Protein AF-A0AAV6BL92-F1 (afdb_monomer_lite)

Structure (mmCIF, N/CA/C/O backbone):
data_AF-A0AAV6BL92-F1
#
_entry.id   AF-A0AAV6BL92-F1
#
loop_
_atom_site.group_PDB
_atom_site.id
_atom_site.type_symbol
_atom_site.label_atom_id
_atom_site.label_alt_id
_atom_site.label_comp_id
_atom_site.label_asym_id
_atom_site.label_entity_id
_atom_site.label_seq_id
_atom_site.pdbx_PDB_ins_code
_atom_site.Cartn_x
_atom_site.Cartn_y
_atom_site.Cartn_z
_atom_site.occupancy
_atom_site.B_iso_or_equiv
_atom_site.auth_seq_id
_atom_site.auth_comp_id
_atom_site.auth_asym_id
_atom_site.auth_atom_id
_atom_site.pdb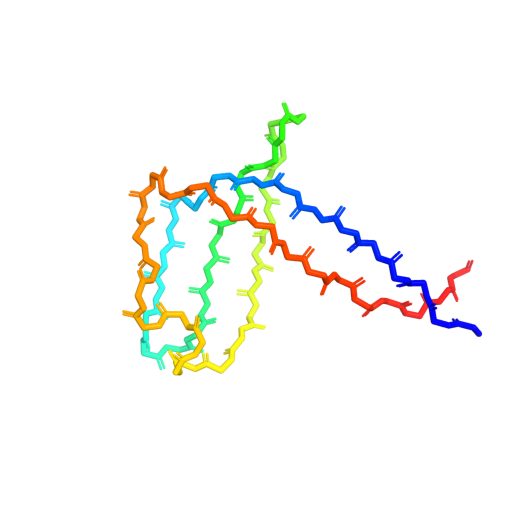x_PDB_model_num
ATOM 1 N N . MET A 1 1 ? -3.279 -9.787 -23.204 1.00 55.38 1 MET A N 1
ATOM 2 C CA . MET A 1 1 ? -2.164 -10.161 -22.303 1.00 55.38 1 MET A CA 1
ATOM 3 C C . MET A 1 1 ? -2.237 -9.255 -21.088 1.00 55.38 1 MET A C 1
ATOM 5 O O . MET A 1 1 ? -2.620 -8.104 -21.248 1.00 55.38 1 MET A O 1
ATOM 9 N N . VAL A 1 2 ? -1.965 -9.755 -19.887 1.00 65.31 2 VAL A N 1
ATOM 10 C CA . VAL A 1 2 ? -1.969 -8.921 -18.678 1.00 65.31 2 VAL A CA 1
ATOM 11 C C . VAL A 1 2 ? -0.517 -8.616 -18.332 1.00 65.31 2 VAL A C 1
ATOM 13 O O . VAL A 1 2 ? 0.289 -9.536 -18.227 1.00 65.31 2 VAL A O 1
ATOM 16 N N . GLY A 1 3 ? -0.163 -7.337 -18.242 1.00 74.62 3 GLY A N 1
ATOM 17 C CA . GLY A 1 3 ? 1.172 -6.909 -17.851 1.00 74.62 3 GLY A CA 1
ATOM 18 C C . GLY A 1 3 ? 1.296 -6.942 -16.334 1.00 74.62 3 GLY A C 1
ATOM 19 O O . GLY A 1 3 ? 0.557 -6.244 -15.639 1.00 74.62 3 GLY A O 1
ATOM 20 N N . GLN A 1 4 ? 2.226 -7.745 -15.823 1.00 81.56 4 GLN A N 1
ATOM 21 C CA . GLN A 1 4 ? 2.605 -7.731 -14.414 1.00 81.56 4 GLN A CA 1
ATOM 22 C C . GLN A 1 4 ? 3.825 -6.830 -14.241 1.00 81.56 4 GLN A C 1
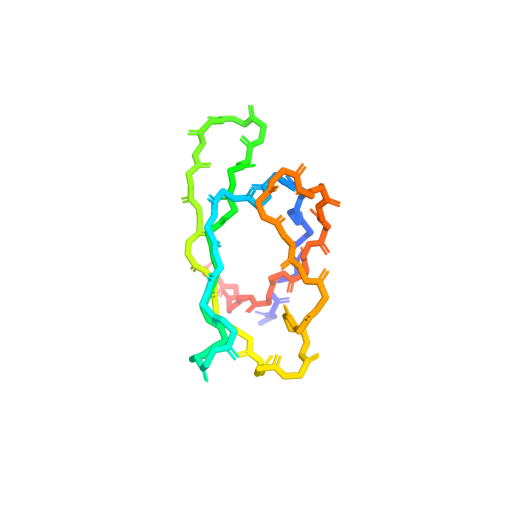ATOM 24 O O . GLN A 1 4 ? 4.815 -6.964 -14.959 1.00 81.56 4 GLN A O 1
ATOM 29 N N . ARG A 1 5 ? 3.748 -5.888 -13.303 1.00 86.12 5 ARG A N 1
ATOM 30 C CA . ARG A 1 5 ? 4.860 -5.008 -12.939 1.00 86.12 5 ARG A CA 1
ATOM 31 C C . ARG A 1 5 ? 5.027 -5.008 -11.432 1.00 86.12 5 ARG A C 1
ATOM 33 O O . ARG A 1 5 ? 4.059 -4.804 -10.707 1.00 86.12 5 ARG A O 1
ATOM 40 N N . MET A 1 6 ? 6.253 -5.222 -10.975 1.00 90.88 6 MET A N 1
ATOM 41 C CA . MET A 1 6 ? 6.606 -5.019 -9.576 1.00 90.88 6 MET A CA 1
ATOM 42 C C . MET A 1 6 ? 7.009 -3.564 -9.370 1.00 90.88 6 MET A C 1
ATOM 44 O O . MET A 1 6 ? 7.769 -3.009 -10.163 1.00 90.88 6 MET A O 1
ATOM 48 N N . VAL A 1 7 ? 6.480 -2.951 -8.319 1.00 91.38 7 VAL A N 1
ATOM 49 C CA . VAL A 1 7 ? 6.819 -1.590 -7.910 1.00 91.38 7 VAL A CA 1
ATOM 50 C C . VAL A 1 7 ? 7.228 -1.637 -6.450 1.00 91.38 7 VAL A C 1
ATOM 52 O O . VAL A 1 7 ? 6.445 -2.048 -5.599 1.00 91.38 7 VAL A O 1
ATOM 55 N N . THR A 1 8 ? 8.453 -1.217 -6.162 1.00 94.94 8 THR A N 1
ATOM 56 C CA . THR A 1 8 ? 8.937 -1.036 -4.792 1.00 94.94 8 THR A CA 1
ATOM 57 C C . THR A 1 8 ? 8.852 0.437 -4.432 1.00 94.94 8 THR A C 1
ATOM 59 O O . THR A 1 8 ? 9.209 1.289 -5.245 1.00 94.94 8 THR A O 1
ATOM 62 N N . GLY A 1 9 ? 8.383 0.749 -3.230 1.00 95.38 9 GLY A N 1
ATOM 63 C CA . GLY A 1 9 ? 8.282 2.122 -2.759 1.00 95.38 9 GLY A CA 1
ATOM 64 C C . GLY A 1 9 ? 8.023 2.212 -1.263 1.00 95.38 9 GLY A C 1
ATOM 65 O O . GLY A 1 9 ? 7.863 1.198 -0.583 1.00 95.38 9 GLY A O 1
ATOM 66 N N . GLN A 1 10 ? 8.000 3.440 -0.761 1.00 97.62 10 GLN A N 1
ATOM 67 C CA . GLN A 1 10 ? 7.743 3.734 0.640 1.00 97.62 10 GLN A CA 1
ATOM 68 C C . GLN A 1 10 ? 6.268 4.066 0.850 1.00 97.62 10 GLN A C 1
ATOM 70 O O . GLN A 1 10 ? 5.715 4.894 0.129 1.00 97.62 10 GLN A O 1
ATOM 75 N N . VAL A 1 11 ? 5.632 3.470 1.851 1.00 97.06 11 VAL A N 1
ATOM 76 C CA . VAL A 1 11 ? 4.281 3.847 2.266 1.00 97.06 11 VAL A CA 1
ATOM 77 C C . VAL A 1 11 ? 4.334 5.245 2.876 1.00 97.06 11 VAL A C 1
ATOM 79 O O . VAL A 1 11 ? 5.089 5.490 3.814 1.00 97.06 11 VAL A O 1
ATOM 82 N N . THR A 1 12 ? 3.545 6.179 2.355 1.00 97.31 12 THR A N 1
ATOM 83 C CA . THR A 1 12 ? 3.453 7.547 2.899 1.00 97.31 12 THR A CA 1
ATOM 84 C C . THR A 1 12 ? 2.157 7.787 3.657 1.00 97.31 12 THR A C 1
ATOM 86 O O . THR A 1 12 ? 2.113 8.640 4.536 1.00 97.31 12 THR A O 1
ATOM 89 N N . GLN A 1 13 ? 1.108 7.033 3.331 1.00 97.19 13 GLN A N 1
ATOM 90 C CA . GLN A 1 13 ? -0.192 7.104 3.985 1.00 97.19 13 GLN A CA 1
ATOM 91 C C . GLN A 1 13 ? -0.897 5.753 3.863 1.00 97.19 13 GLN A C 1
ATOM 93 O O . GLN A 1 13 ? -0.717 5.049 2.871 1.00 97.19 13 GLN A O 1
ATOM 98 N N . VAL A 1 14 ? -1.706 5.401 4.857 1.00 97.25 14 VAL A N 1
ATOM 99 C CA . VAL A 1 14 ? -2.530 4.192 4.861 1.00 97.25 14 VAL A CA 1
ATOM 100 C C . VAL A 1 14 ? -3.840 4.472 5.593 1.00 97.25 14 VAL A C 1
ATOM 102 O O . VAL A 1 14 ? -3.861 5.118 6.638 1.00 97.25 14 VAL A O 1
ATOM 105 N N . ASP A 1 15 ? -4.935 3.989 5.025 1.00 96.62 15 ASP A N 1
ATOM 106 C CA . ASP A 1 15 ? -6.243 3.877 5.651 1.00 96.62 15 ASP A CA 1
ATOM 107 C C . ASP A 1 15 ? -6.586 2.390 5.774 1.00 96.62 15 ASP A C 1
ATOM 109 O O . ASP A 1 15 ? -6.989 1.719 4.818 1.00 96.62 15 ASP A O 1
ATOM 113 N N . HIS A 1 16 ? -6.428 1.875 6.991 1.00 95.31 16 HIS A N 1
ATOM 114 C CA . HIS A 1 16 ? -6.705 0.481 7.324 1.00 95.31 16 HIS A CA 1
ATOM 115 C C . HIS A 1 16 ? -8.193 0.125 7.264 1.00 95.31 16 HIS A C 1
ATOM 117 O O . HIS A 1 16 ? -8.529 -1.052 7.173 1.00 95.31 16 HIS A O 1
ATOM 123 N N . THR A 1 17 ? -9.087 1.116 7.302 1.00 95.25 17 THR A N 1
ATOM 124 C CA . THR A 1 17 ? -10.535 0.891 7.227 1.00 95.25 17 THR A CA 1
ATOM 125 C C . THR A 1 17 ? -10.944 0.592 5.793 1.00 95.25 17 THR A C 1
ATOM 127 O O . THR A 1 17 ? -11.690 -0.352 5.530 1.00 95.25 17 THR A O 1
ATOM 130 N N . THR A 1 18 ? -10.445 1.387 4.845 1.00 94.75 18 THR A N 1
ATOM 131 C CA . THR A 1 18 ? -10.829 1.281 3.429 1.00 94.75 18 THR A CA 1
ATOM 132 C C . THR A 1 18 ? -9.885 0.409 2.602 1.00 94.75 18 THR A C 1
ATOM 134 O O . THR A 1 18 ? -10.252 -0.008 1.496 1.00 94.75 18 THR A O 1
ATOM 137 N N . GLY A 1 19 ? -8.696 0.106 3.132 1.00 95.44 19 GLY A N 1
ATOM 138 C CA . GLY A 1 19 ? -7.654 -0.635 2.428 1.00 95.44 19 GLY A CA 1
ATOM 139 C C . GLY A 1 19 ? -6.870 0.216 1.425 1.00 95.44 19 GLY A C 1
ATOM 140 O O . GLY A 1 19 ? -6.235 -0.337 0.525 1.00 95.44 19 GLY A O 1
ATOM 141 N N . VAL A 1 20 ? -6.959 1.546 1.523 1.00 96.62 20 VAL A N 1
ATOM 142 C CA . VAL A 1 20 ? -6.274 2.487 0.628 1.00 96.62 20 VAL A CA 1
ATOM 143 C C . VAL A 1 20 ? -4.925 2.865 1.221 1.00 96.62 20 VAL A C 1
ATOM 145 O O . VAL A 1 20 ? -4.827 3.156 2.407 1.00 96.62 20 VAL A O 1
ATOM 148 N N . PHE A 1 21 ? -3.876 2.882 0.407 1.00 96.50 21 PHE A N 1
ATOM 149 C CA . PHE A 1 21 ? -2.560 3.349 0.826 1.00 96.50 21 PHE A CA 1
ATOM 150 C C . PHE A 1 21 ? -1.832 4.040 -0.322 1.00 96.50 21 PHE A C 1
ATOM 152 O O . PHE A 1 21 ? -2.042 3.722 -1.493 1.00 96.50 21 PHE A O 1
ATOM 159 N N . THR A 1 22 ? -0.958 4.975 0.030 1.00 97.19 22 THR A N 1
ATOM 160 C CA . THR A 1 22 ? -0.145 5.736 -0.917 1.00 97.19 22 THR A CA 1
ATOM 161 C C . THR A 1 22 ? 1.289 5.241 -0.855 1.00 97.19 22 THR A C 1
ATOM 163 O O . THR A 1 22 ? 1.886 5.152 0.220 1.00 97.19 22 THR A O 1
ATOM 166 N N . LEU A 1 23 ? 1.849 4.939 -2.022 1.00 96.50 23 LEU A N 1
ATOM 167 C CA . LEU A 1 23 ? 3.222 4.491 -2.198 1.00 96.50 23 LEU A CA 1
ATOM 168 C C . LEU A 1 23 ? 4.037 5.574 -2.909 1.00 96.50 23 LEU A C 1
ATOM 170 O O . LEU A 1 23 ? 3.699 5.962 -4.024 1.00 96.50 23 LEU A O 1
ATOM 174 N N . LYS A 1 24 ? 5.139 6.026 -2.313 1.00 96.75 24 LYS A N 1
ATOM 175 C CA . LYS A 1 24 ? 6.150 6.855 -2.973 1.00 96.75 24 LYS A CA 1
ATOM 176 C C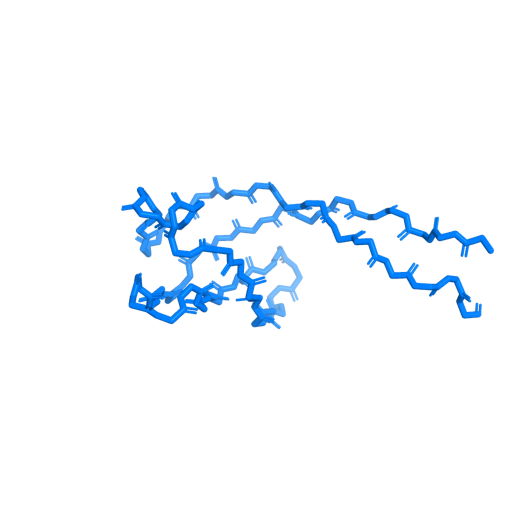 . LYS A 1 24 ? 7.189 5.968 -3.651 1.00 96.75 24 LYS A C 1
ATOM 178 O O . LYS A 1 24 ? 7.900 5.213 -2.989 1.00 96.75 24 LYS A O 1
ATOM 183 N N . THR A 1 25 ? 7.294 6.067 -4.968 1.00 93.12 25 THR A N 1
ATOM 184 C CA . THR A 1 25 ? 8.262 5.322 -5.777 1.00 93.12 25 THR A CA 1
ATOM 185 C C . THR A 1 25 ? 9.629 6.026 -5.821 1.00 93.12 25 THR A C 1
ATOM 187 O O . THR A 1 25 ? 9.725 7.217 -5.506 1.00 93.12 25 THR A O 1
ATOM 190 N N . PRO A 1 26 ? 10.716 5.328 -6.214 1.00 88.19 26 PRO A N 1
ATOM 191 C CA . PRO A 1 26 ? 12.068 5.899 -6.256 1.00 88.19 26 PRO A CA 1
ATOM 192 C C . PRO A 1 26 ? 12.213 7.113 -7.179 1.00 88.19 26 PRO A C 1
ATOM 194 O O . PRO A 1 26 ? 13.011 8.005 -6.915 1.00 88.19 26 PRO A O 1
ATOM 197 N N . ASP A 1 27 ? 11.406 7.188 -8.236 1.00 89.69 27 ASP A N 1
ATOM 198 C CA . ASP A 1 27 ? 11.328 8.338 -9.143 1.00 89.69 27 ASP A CA 1
ATOM 199 C C . ASP A 1 27 ? 10.452 9.483 -8.596 1.00 89.69 27 ASP A C 1
ATOM 201 O O . ASP A 1 27 ? 10.047 10.375 -9.337 1.00 89.69 27 ASP A O 1
ATOM 205 N N . SER A 1 28 ? 10.176 9.469 -7.288 1.00 82.00 28 SER A N 1
ATOM 206 C CA . SER A 1 28 ? 9.405 10.473 -6.547 1.00 82.00 28 SER A CA 1
ATOM 207 C C . SER A 1 28 ? 7.952 10.648 -6.994 1.00 82.00 28 SER A C 1
ATOM 209 O O . SER A 1 28 ? 7.312 11.623 -6.601 1.00 82.00 28 SER A O 1
ATOM 211 N N . ARG A 1 29 ? 7.399 9.700 -7.758 1.00 90.44 29 ARG A N 1
ATOM 212 C CA . ARG A 1 29 ? 5.957 9.641 -8.014 1.00 90.44 29 ARG A CA 1
ATOM 213 C C . ARG A 1 29 ? 5.233 9.012 -6.827 1.00 90.44 29 ARG A C 1
ATOM 215 O O . ARG A 1 29 ? 5.806 8.235 -6.066 1.00 90.44 29 ARG A O 1
ATOM 222 N N . THR A 1 30 ? 3.966 9.364 -6.661 1.00 93.56 30 THR A N 1
ATOM 223 C CA . THR A 1 30 ? 3.071 8.712 -5.706 1.00 93.56 30 THR A CA 1
ATOM 224 C C . THR A 1 30 ? 2.051 7.867 -6.449 1.00 93.56 30 THR A C 1
ATOM 226 O O . THR A 1 30 ? 1.615 8.209 -7.550 1.00 93.56 30 THR A O 1
ATOM 229 N N . LEU A 1 31 ? 1.694 6.738 -5.850 1.00 92.25 31 LEU A N 1
ATOM 230 C CA . LEU A 1 31 ? 0.713 5.812 -6.380 1.00 92.25 31 LEU A CA 1
ATOM 231 C C . LEU A 1 31 ? -0.297 5.485 -5.286 1.00 92.25 31 LEU A C 1
ATOM 233 O O . LEU A 1 31 ? 0.079 4.926 -4.257 1.00 92.25 31 LEU A O 1
ATOM 237 N N . ASP A 1 32 ? -1.562 5.814 -5.523 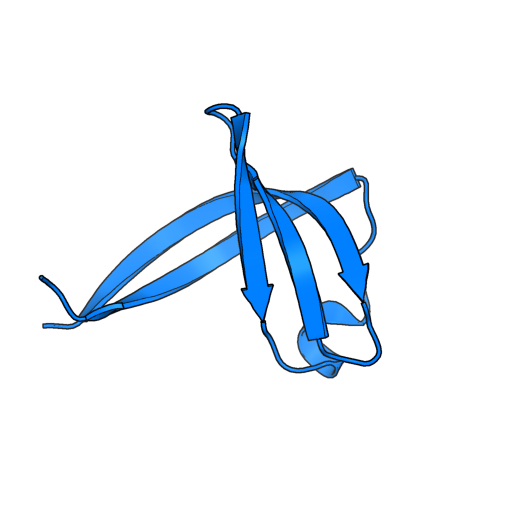1.00 94.56 32 ASP A N 1
ATOM 238 C CA . ASP A 1 32 ? -2.651 5.415 -4.637 1.00 94.56 32 ASP A CA 1
ATOM 239 C C . ASP A 1 32 ? -3.142 4.031 -5.043 1.00 94.56 32 ASP A C 1
ATOM 241 O O . ASP A 1 32 ? -3.539 3.782 -6.186 1.00 94.56 32 ASP A O 1
ATOM 245 N N . LEU A 1 33 ? -3.075 3.110 -4.092 1.00 92.38 33 LEU A N 1
ATOM 246 C CA . LEU A 1 33 ? -3.386 1.708 -4.282 1.00 92.38 33 LEU A CA 1
ATOM 247 C C . LEU A 1 33 ? -4.495 1.302 -3.326 1.00 92.38 33 LEU A C 1
ATOM 249 O O . LEU A 1 33 ? -4.573 1.761 -2.188 1.00 92.38 33 LEU A O 1
ATOM 253 N N . ARG A 1 34 ? -5.354 0.402 -3.799 1.00 93.50 34 ARG A N 1
ATOM 254 C CA . ARG A 1 34 ? -6.410 -0.200 -2.994 1.00 93.50 34 ARG A CA 1
ATOM 255 C C . ARG A 1 34 ? -6.191 -1.698 -2.913 1.00 93.50 34 ARG A C 1
ATOM 257 O O . ARG A 1 34 ? -6.069 -2.367 -3.938 1.00 93.50 34 ARG A O 1
ATOM 264 N N . ALA A 1 35 ? -6.193 -2.211 -1.695 1.00 91.56 35 ALA A N 1
ATOM 265 C CA . ALA A 1 35 ? -6.157 -3.631 -1.394 1.00 91.56 35 ALA A CA 1
ATOM 266 C C . ALA A 1 35 ? -7.279 -3.988 -0.408 1.00 91.56 35 ALA A C 1
ATOM 268 O O . ALA A 1 35 ? -8.065 -3.138 0.012 1.00 91.56 35 ALA A O 1
ATOM 269 N N . GLN A 1 36 ? -7.384 -5.268 -0.056 1.00 93.94 36 GLN A N 1
ATOM 270 C CA . GLN A 1 36 ? -8.255 -5.681 1.041 1.00 93.94 36 GLN A CA 1
ATOM 271 C C . GLN A 1 36 ? -7.720 -5.114 2.370 1.00 93.94 36 GLN A C 1
ATOM 273 O O . GLN A 1 36 ? -6.503 -5.130 2.567 1.00 93.94 36 GLN A O 1
ATOM 278 N N . PRO A 1 37 ? -8.587 -4.678 3.305 1.00 93.69 37 PRO A N 1
ATOM 279 C CA . PRO A 1 37 ? -8.163 -4.163 4.612 1.00 93.69 37 PRO A CA 1
ATOM 280 C C . PRO A 1 37 ? -7.202 -5.092 5.370 1.00 93.69 37 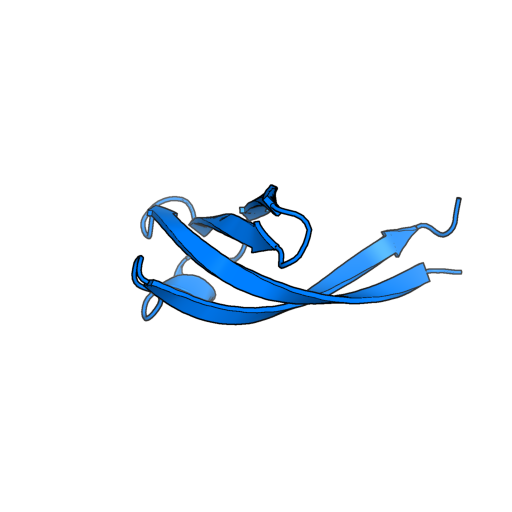PRO A C 1
ATOM 282 O O . PRO A 1 37 ? -6.219 -4.639 5.948 1.00 93.69 37 PRO A O 1
ATOM 285 N N . SER A 1 38 ? -7.421 -6.409 5.293 1.00 94.25 38 SER A N 1
ATOM 286 C CA . SER A 1 38 ? -6.545 -7.416 5.906 1.00 94.25 38 SER A CA 1
ATOM 287 C C . SER A 1 38 ? -5.118 -7.411 5.349 1.00 94.25 38 SER A C 1
ATOM 289 O O . SER A 1 38 ? -4.182 -7.700 6.087 1.00 94.25 38 SER A O 1
ATOM 291 N N . ALA A 1 39 ? -4.932 -7.054 4.075 1.00 91.25 39 ALA A N 1
ATOM 292 C CA . ALA A 1 39 ? -3.621 -7.005 3.432 1.00 91.25 39 ALA A CA 1
ATOM 293 C C . ALA A 1 39 ? -2.802 -5.771 3.842 1.00 91.25 39 ALA A C 1
ATOM 295 O O . ALA A 1 39 ? -1.578 -5.799 3.751 1.00 91.25 39 ALA A O 1
ATOM 296 N N . VAL A 1 40 ? -3.464 -4.700 4.299 1.00 94.75 40 VAL A N 1
ATOM 297 C CA . VAL A 1 40 ? -2.803 -3.461 4.743 1.00 94.75 40 VAL A CA 1
ATOM 298 C C . VAL A 1 40 ? -2.769 -3.313 6.263 1.00 94.75 40 VAL A C 1
ATOM 300 O O . VAL A 1 40 ? -2.232 -2.334 6.764 1.00 94.75 40 VAL A O 1
ATOM 303 N N . ALA A 1 41 ? -3.323 -4.266 7.018 1.00 94.06 41 ALA A N 1
ATOM 304 C CA . ALA A 1 41 ? -3.461 -4.182 8.475 1.00 94.06 41 ALA A CA 1
ATOM 305 C C . ALA A 1 41 ? -2.127 -3.983 9.223 1.00 94.06 41 ALA A C 1
ATOM 307 O O . ALA A 1 41 ? -2.125 -3.418 10.310 1.00 94.06 41 ALA A O 1
ATOM 308 N N . GLY A 1 42 ? -1.008 -4.427 8.642 1.00 93.69 42 GLY A N 1
ATOM 309 C CA . GLY A 1 42 ? 0.335 -4.266 9.208 1.00 93.69 42 GLY A CA 1
ATOM 310 C C . GLY A 1 42 ? 1.193 -3.178 8.558 1.00 93.69 42 GLY A C 1
ATOM 311 O O . GLY A 1 42 ? 2.352 -3.056 8.936 1.00 93.69 42 GLY A O 1
ATOM 312 N N . LEU A 1 43 ? 0.672 -2.434 7.575 1.00 95.88 43 LEU A N 1
ATOM 313 C CA . LEU A 1 43 ? 1.432 -1.386 6.887 1.00 95.88 43 LEU A CA 1
ATOM 314 C C . LEU A 1 43 ? 1.445 -0.097 7.696 1.00 95.88 43 LEU A C 1
ATOM 316 O O . LEU A 1 43 ? 0.406 0.349 8.161 1.00 95.88 43 LEU A O 1
ATOM 320 N N . ASN A 1 44 ? 2.594 0.555 7.782 1.00 96.88 44 ASN A N 1
ATOM 321 C CA . ASN A 1 44 ? 2.747 1.847 8.432 1.00 96.88 44 ASN A CA 1
ATOM 322 C C . ASN A 1 44 ? 3.429 2.845 7.489 1.00 96.88 44 ASN A C 1
ATOM 324 O O . ASN A 1 44 ? 4.235 2.451 6.641 1.00 96.88 44 ASN A O 1
ATOM 328 N N . PRO A 1 45 ? 3.162 4.156 7.629 1.00 96.94 45 PRO A N 1
ATOM 329 C CA . PRO A 1 45 ? 3.968 5.169 6.965 1.00 96.94 45 PRO A CA 1
ATOM 330 C C . PRO A 1 45 ? 5.452 4.998 7.314 1.00 96.94 45 PRO A C 1
ATOM 332 O O . PRO A 1 45 ? 5.812 4.854 8.480 1.00 96.94 45 PRO A O 1
ATOM 335 N N . GLY A 1 46 ? 6.312 5.029 6.301 1.00 96.62 46 GLY A N 1
ATOM 336 C CA . GLY A 1 46 ? 7.744 4.761 6.424 1.00 96.62 46 GLY A CA 1
ATOM 337 C C . GLY A 1 46 ? 8.157 3.363 5.963 1.00 96.62 46 GLY A C 1
ATOM 338 O O . GLY A 1 46 ? 9.309 3.204 5.547 1.00 96.62 46 GLY A O 1
ATOM 339 N N . ASP A 1 47 ? 7.235 2.395 5.943 1.00 96.62 47 ASP A N 1
ATOM 340 C CA . ASP A 1 47 ? 7.517 1.031 5.493 1.00 96.62 47 ASP A CA 1
ATOM 341 C C . ASP A 1 47 ? 7.915 1.008 4.020 1.00 96.62 47 ASP A C 1
ATOM 343 O O . ASP A 1 47 ? 7.319 1.679 3.178 1.00 96.62 47 ASP A O 1
ATOM 347 N N . THR A 1 48 ? 8.913 0.192 3.688 1.00 96.38 48 THR A N 1
ATOM 348 C CA . THR A 1 48 ? 9.262 -0.096 2.295 1.00 96.38 48 THR A CA 1
ATOM 349 C C . THR A 1 48 ? 8.593 -1.392 1.875 1.00 96.38 48 THR A C 1
ATOM 351 O O . THR A 1 48 ? 8.837 -2.439 2.472 1.00 96.38 48 THR A O 1
ATOM 354 N N . VAL A 1 49 ? 7.7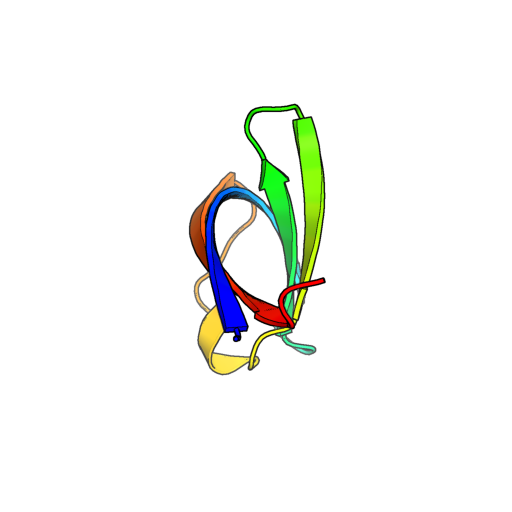71 -1.336 0.829 1.00 94.88 49 VAL A N 1
ATOM 355 C CA . VAL A 1 49 ? 7.025 -2.495 0.330 1.00 94.88 49 VAL A CA 1
ATOM 356 C C . VAL A 1 49 ? 7.205 -2.671 -1.166 1.00 94.88 49 VAL A C 1
ATOM 358 O O . VAL A 1 49 ? 7.457 -1.716 -1.901 1.00 94.88 49 VAL A O 1
ATOM 361 N N . THR A 1 50 ? 7.056 -3.912 -1.622 1.00 94.62 50 THR A N 1
ATOM 362 C CA . THR A 1 50 ? 6.988 -4.248 -3.046 1.00 94.62 50 THR A CA 1
ATOM 363 C C . THR A 1 50 ? 5.583 -4.730 -3.368 1.00 94.62 50 THR A C 1
ATOM 365 O O . THR A 1 50 ? 5.092 -5.667 -2.745 1.00 94.62 50 THR A O 1
ATOM 368 N N . VAL A 1 51 ? 4.939 -4.090 -4.341 1.00 91.94 51 VAL A N 1
ATOM 369 C CA . VAL A 1 51 ? 3.595 -4.438 -4.810 1.00 91.94 51 VAL A CA 1
ATOM 370 C C . VAL A 1 51 ? 3.659 -4.989 -6.226 1.00 91.94 51 VAL A C 1
ATOM 372 O O . VAL A 1 51 ? 4.419 -4.504 -7.065 1.00 91.94 51 VAL A O 1
ATOM 375 N N . GLN A 1 52 ? 2.834 -5.992 -6.512 1.00 91.06 52 GLN A N 1
ATOM 376 C CA . GLN A 1 52 ? 2.639 -6.493 -7.866 1.00 91.06 52 GLN A CA 1
ATOM 377 C C . GLN A 1 52 ? 1.381 -5.862 -8.462 1.00 91.06 52 GLN A C 1
ATOM 379 O O . GLN A 1 52 ? 0.261 -6.157 -8.051 1.00 91.06 52 GLN A O 1
ATOM 384 N N . ILE A 1 53 ? 1.569 -5.013 -9.465 1.00 85.31 53 ILE A N 1
ATOM 385 C CA . ILE A 1 53 ? 0.486 -4.388 -10.216 1.00 85.31 53 ILE A CA 1
ATOM 386 C C . ILE A 1 53 ? 0.214 -5.238 -11.446 1.00 85.31 53 ILE A C 1
ATOM 388 O O . ILE A 1 53 ? 1.113 -5.540 -12.232 1.00 85.31 53 ILE A O 1
ATOM 392 N N . THR A 1 54 ? -1.046 -5.612 -11.609 1.00 84.88 54 THR A N 1
ATOM 393 C CA . THR A 1 54 ? -1.529 -6.363 -12.761 1.00 84.88 54 THR A CA 1
ATOM 394 C C . THR A 1 54 ? -2.444 -5.438 -13.553 1.00 84.88 54 THR A C 1
ATOM 396 O O . THR A 1 54 ? -3.524 -5.092 -13.086 1.00 84.88 54 THR A O 1
ATOM 399 N N . ALA A 1 55 ? -1.994 -4.992 -14.725 1.00 75.19 55 ALA A N 1
ATOM 400 C CA . ALA A 1 55 ? -2.748 -4.092 -15.596 1.00 75.19 55 ALA A CA 1
ATOM 401 C C . ALA A 1 55 ? -2.990 -4.755 -16.961 1.00 75.19 55 ALA A C 1
ATOM 403 O O . ALA A 1 55 ? -2.134 -5.513 -17.429 1.00 75.19 55 ALA A O 1
ATOM 404 N N . PRO A 1 56 ? -4.126 -4.498 -17.633 1.00 71.25 56 PRO A N 1
ATOM 405 C CA . PRO A 1 56 ? -4.297 -4.937 -19.014 1.00 71.25 56 PRO A CA 1
ATOM 406 C C . PRO A 1 56 ? -3.161 -4.358 -19.871 1.00 71.25 56 PRO A C 1
ATOM 408 O O . PRO A 1 56 ? -2.832 -3.177 -19.746 1.00 71.25 56 PRO A O 1
ATOM 411 N N . ALA A 1 57 ? -2.529 -5.193 -20.705 1.00 62.81 57 ALA A N 1
ATOM 412 C CA . ALA A 1 57 ? -1.561 -4.695 -21.677 1.00 62.81 57 ALA A CA 1
ATOM 413 C C . ALA A 1 57 ? -2.288 -3.722 -22.612 1.00 62.81 57 ALA A C 1
ATOM 415 O O . ALA A 1 57 ? -3.347 -4.064 -23.145 1.00 62.81 57 ALA A O 1
ATOM 416 N N . ARG A 1 58 ? -1.749 -2.510 -22.731 1.00 59.03 58 ARG A N 1
ATOM 417 C CA . ARG A 1 58 ? -2.275 -1.460 -23.598 1.00 59.03 58 ARG A CA 1
ATOM 418 C C . ARG A 1 58 ? -1.584 -1.501 -24.949 1.00 59.03 58 ARG A C 1
ATOM 420 O O . ARG A 1 58 ? -0.371 -1.809 -24.951 1.00 59.03 58 ARG A O 1
#

Radius of gyration: 11.61 Å; chains: 1; bounding box: 23×21×33 Å

Foldseek 3Di:
DKDKDKFKFFWQDADLVQQWTWGQGPVRDIDIDHDHSVVCVPPDGGDIDIDIDIGHDD

Sequence (58 aa):
MVGQRMVTGQVTQVDHTTGVFTLKTPDSRTLDLRAQPSAVAGLNPGDTVTVQITAPAR

Secondary structure (DSSP, 8-state):
-EEEEEEEEEEEEEETTTTEEEEE-TTS-EEEEE--HHHHTT--TT-EEEEEEEEE--

pLDDT: mean 90.17, std 9.91, range [55.38, 97.62]